Protein AF-A0A4C1Z5U3-F1 (afdb_monomer_lite)

pLDDT: mean 94.02, std 5.76, range [57.66, 98.44]

Secondary structure (DSSP, 8-state):
--HHHHHHHHT-SS-HHHHHHTTSSS--B-SSTTSB--HHIIIII-GGGHHHHHHHHHHHTS--STTTHHHHHHSHHHHHHHHHHHHHHHHHHHHHT--

Sequence (99 aa):
MTSLLAQTLTGHGGFSQYLHRFKLKDSPYCCDPAKIQDVLHVLEECPMFLRERVALETEIGVIVGRGEFPTIVEDDQKRAKFLDFCCKVTEKTSKLNRD

Foldseek 3Di:
DDPLLVCLVVQAALQLLNCVVVVNHPDQADVDNVHGRTNQCLQQPPPVCVVVQVVLCVVLVHHDHPVCVVVQCVDPVSNVSSSVSSSVSSVVSNVVRDD

Radius of gyrati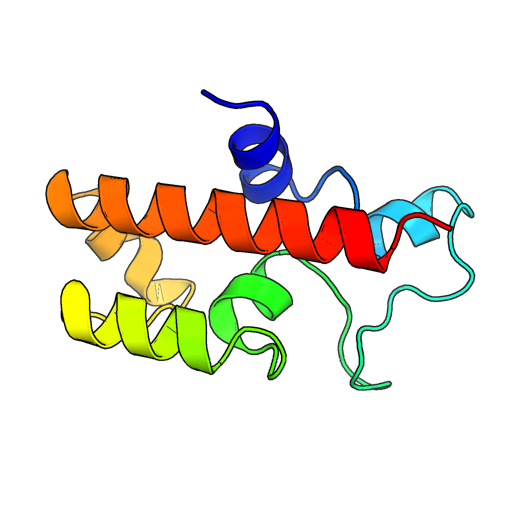on: 13.3 Å; chains: 1; bounding box: 34×25×32 Å

Structure (mmCIF, N/CA/C/O backbone):
data_AF-A0A4C1Z5U3-F1
#
_entry.id   AF-A0A4C1Z5U3-F1
#
loop_
_atom_site.group_PDB
_atom_site.id
_atom_site.type_symbol
_atom_site.label_atom_id
_atom_site.label_alt_id
_atom_site.label_comp_id
_atom_site.label_asym_id
_atom_site.label_entity_id
_atom_site.label_seq_id
_atom_site.pdbx_PDB_ins_code
_atom_site.Cartn_x
_atom_site.Cartn_y
_atom_site.Cartn_z
_atom_site.occupancy
_atom_site.B_iso_or_equiv
_atom_site.auth_seq_id
_atom_site.auth_comp_id
_atom_site.auth_asym_id
_atom_site.auth_atom_id
_atom_site.pdbx_PDB_model_num
ATOM 1 N N . MET A 1 1 ? 2.720 13.703 9.073 1.00 57.66 1 MET A N 1
ATOM 2 C CA . MET A 1 1 ? 2.778 12.713 7.974 1.00 57.66 1 MET A CA 1
ATOM 3 C C . MET A 1 1 ? 4.218 12.289 7.779 1.00 57.66 1 MET A C 1
ATOM 5 O O .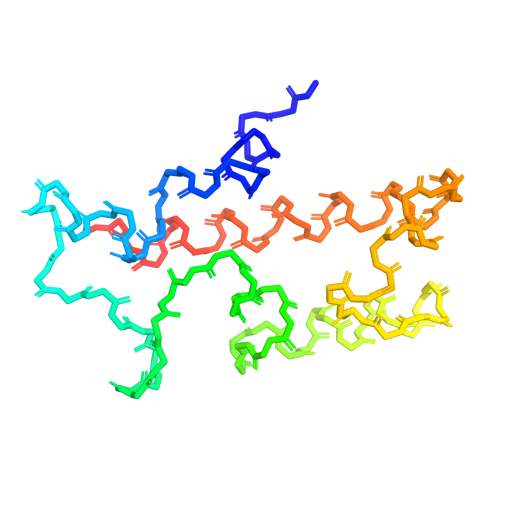 MET A 1 1 ? 5.081 13.156 7.748 1.00 57.66 1 MET A O 1
ATOM 9 N N . THR A 1 2 ? 4.488 10.989 7.680 1.00 80.88 2 THR A N 1
ATOM 10 C CA . THR A 1 2 ? 5.819 10.488 7.307 1.00 80.88 2 THR A CA 1
ATOM 11 C C . THR A 1 2 ? 6.014 10.619 5.790 1.00 80.88 2 THR A C 1
ATOM 13 O O . THR A 1 2 ? 5.039 10.632 5.036 1.00 80.88 2 THR A O 1
ATOM 16 N N . SER A 1 3 ? 7.266 10.703 5.325 1.00 87.94 3 SER A N 1
ATOM 17 C CA . SER A 1 3 ? 7.589 10.744 3.884 1.00 87.94 3 SER A CA 1
ATOM 18 C C . SER A 1 3 ? 7.017 9.537 3.120 1.00 87.94 3 SER A C 1
ATOM 20 O O . SER A 1 3 ? 6.569 9.674 1.984 1.00 87.94 3 SER A O 1
ATOM 22 N N . LEU A 1 4 ? 6.954 8.369 3.770 1.00 90.88 4 LEU A N 1
ATOM 23 C CA . LEU A 1 4 ? 6.391 7.145 3.196 1.00 90.88 4 LEU A CA 1
ATOM 24 C C . LEU A 1 4 ? 4.888 7.263 2.927 1.00 90.88 4 LEU A C 1
ATOM 26 O O . LEU A 1 4 ? 4.438 6.853 1.865 1.00 90.88 4 LEU A O 1
ATOM 30 N N . LEU A 1 5 ? 4.120 7.875 3.834 1.00 91.38 5 LEU A N 1
ATOM 31 C CA . LEU A 1 5 ? 2.687 8.085 3.610 1.00 91.38 5 LEU A CA 1
ATOM 32 C C . LEU A 1 5 ? 2.424 9.031 2.443 1.00 91.38 5 LEU A C 1
ATOM 34 O O . LEU A 1 5 ? 1.546 8.763 1.630 1.00 91.38 5 LEU A O 1
ATOM 38 N N . ALA A 1 6 ? 3.192 10.116 2.331 1.00 91.75 6 ALA A N 1
ATOM 39 C CA . ALA A 1 6 ? 3.071 11.026 1.196 1.00 91.75 6 ALA A CA 1
ATOM 40 C C . ALA A 1 6 ? 3.360 10.303 -0.131 1.00 91.75 6 ALA A C 1
ATOM 42 O O . ALA A 1 6 ? 2.636 10.493 -1.106 1.00 91.75 6 ALA A O 1
ATOM 43 N N . GLN A 1 7 ? 4.371 9.430 -0.153 1.00 92.50 7 GLN A N 1
ATOM 44 C CA . GLN A 1 7 ? 4.691 8.582 -1.303 1.00 92.50 7 GLN A CA 1
ATOM 45 C C . GLN A 1 7 ? 3.541 7.628 -1.650 1.00 92.50 7 GLN A C 1
ATOM 47 O O . GLN A 1 7 ? 3.104 7.618 -2.799 1.00 92.50 7 GLN A O 1
ATOM 52 N N . THR A 1 8 ? 2.979 6.911 -0.668 1.00 91.94 8 THR A N 1
ATOM 53 C CA . THR A 1 8 ? 1.812 6.038 -0.886 1.00 91.94 8 THR A CA 1
ATOM 54 C C . THR A 1 8 ? 0.627 6.815 -1.453 1.00 91.94 8 THR A C 1
ATOM 56 O O . THR A 1 8 ? 0.066 6.427 -2.467 1.00 91.94 8 THR A O 1
ATOM 59 N N . LEU A 1 9 ? 0.252 7.936 -0.833 1.00 90.00 9 LEU A N 1
ATOM 60 C CA . LEU A 1 9 ? -0.957 8.683 -1.201 1.00 90.00 9 LEU A CA 1
ATOM 61 C C . LEU A 1 9 ? -0.882 9.320 -2.588 1.00 90.00 9 LEU A C 1
ATOM 63 O O . LEU A 1 9 ? -1.908 9.606 -3.199 1.00 90.00 9 LEU A O 1
ATOM 67 N N . THR A 1 10 ? 0.327 9.576 -3.072 1.00 91.69 10 THR A N 1
ATOM 68 C CA . THR A 1 10 ? 0.541 10.274 -4.338 1.00 91.69 10 THR A CA 1
ATOM 69 C C . THR A 1 10 ? 1.074 9.357 -5.439 1.00 91.69 10 THR A C 1
ATOM 71 O O . THR A 1 10 ? 1.208 9.804 -6.575 1.00 91.69 10 THR A O 1
ATOM 74 N N . GLY A 1 11 ? 1.408 8.101 -5.122 1.00 90.69 11 GLY A N 1
ATOM 75 C CA . GLY A 1 11 ? 2.064 7.170 -6.043 1.00 90.69 11 GLY A CA 1
ATOM 76 C C . GLY A 1 11 ? 3.467 7.585 -6.476 1.00 90.69 11 GLY A C 1
ATOM 77 O O . GLY A 1 11 ? 3.955 7.117 -7.502 1.00 90.69 11 GLY A O 1
ATOM 78 N N . HIS A 1 12 ? 4.119 8.460 -5.707 1.00 90.88 12 HIS A N 1
ATOM 79 C CA . HIS A 1 12 ? 5.504 8.867 -5.942 1.00 90.88 12 HIS A CA 1
ATOM 80 C C . HIS A 1 12 ? 6.467 7.979 -5.150 1.00 90.88 12 HIS A C 1
ATOM 82 O O . HIS A 1 12 ? 6.097 7.385 -4.142 1.00 90.88 12 HIS A O 1
ATOM 88 N N . GLY A 1 13 ? 7.731 7.939 -5.567 1.00 90.12 13 GLY A N 1
ATOM 89 C CA . GLY A 1 13 ? 8.797 7.259 -4.832 1.00 90.12 13 GLY A CA 1
ATOM 90 C C . GLY A 1 13 ? 9.211 5.940 -5.471 1.00 90.12 13 GLY A C 1
ATOM 91 O O . GLY A 1 13 ? 9.261 5.822 -6.690 1.00 90.12 13 GLY A O 1
ATOM 92 N N . GLY A 1 14 ? 9.553 4.948 -4.654 1.00 94.06 14 GLY A N 1
ATOM 93 C CA . GLY A 1 14 ? 10.198 3.717 -5.116 1.00 94.06 14 GLY A CA 1
ATOM 94 C C . GLY A 1 14 ? 9.297 2.707 -5.835 1.00 94.06 14 GLY A C 1
ATOM 95 O O . GLY A 1 14 ? 9.633 1.530 -5.846 1.00 94.06 14 GLY A O 1
ATOM 96 N N . PHE A 1 15 ? 8.157 3.109 -6.397 1.00 96.06 15 PHE A N 1
ATOM 97 C CA . PHE A 1 15 ? 7.273 2.228 -7.169 1.00 96.06 15 PHE A CA 1
ATOM 98 C C . PHE A 1 15 ? 7.805 2.046 -8.593 1.00 96.06 15 PHE A C 1
ATOM 100 O O . PHE A 1 15 ? 8.170 3.033 -9.234 1.00 96.06 15 PHE A O 1
ATOM 107 N N . SER A 1 16 ? 7.808 0.820 -9.130 1.00 95.88 16 SER A N 1
ATOM 108 C CA . SER A 1 16 ? 8.360 0.571 -10.475 1.00 95.88 16 SER A CA 1
ATOM 109 C C . SER A 1 16 ? 7.671 1.402 -11.556 1.00 95.88 16 SER A C 1
ATOM 111 O O . SER A 1 16 ? 8.353 1.939 -12.425 1.00 95.88 16 SER A O 1
ATOM 113 N N . GLN A 1 17 ? 6.349 1.601 -11.469 1.00 96.75 17 GLN A N 1
ATOM 114 C CA . GLN A 1 17 ? 5.626 2.485 -12.389 1.00 96.75 17 GLN A CA 1
ATOM 115 C C . GLN A 1 17 ? 6.181 3.918 -12.367 1.00 96.75 17 GLN A C 1
ATOM 117 O O . GLN A 1 17 ? 6.391 4.528 -13.419 1.00 96.75 17 GLN A O 1
ATOM 122 N N . TYR A 1 18 ? 6.424 4.453 -11.169 1.00 96.44 18 TYR A N 1
ATOM 123 C CA . TYR A 1 18 ? 6.929 5.808 -10.988 1.00 96.44 18 TYR A CA 1
ATOM 124 C C . TYR A 1 18 ? 8.378 5.930 -11.468 1.00 96.44 18 TYR A C 1
ATOM 126 O O . TYR A 1 18 ? 8.692 6.833 -12.239 1.00 96.44 18 TYR A O 1
ATOM 134 N N . LEU A 1 19 ? 9.251 4.994 -11.087 1.00 95.81 19 LEU A N 1
ATOM 135 C CA . LEU A 1 19 ? 10.659 4.984 -11.500 1.00 95.81 19 LEU A CA 1
ATOM 136 C C . LEU A 1 19 ? 10.819 4.839 -13.020 1.00 95.81 19 LEU A C 1
ATOM 138 O O . LEU A 1 19 ? 11.612 5.559 -13.630 1.00 95.81 19 LEU A O 1
ATOM 142 N N . HIS A 1 20 ? 10.022 3.972 -13.648 1.00 95.88 20 HIS A N 1
ATOM 143 C CA . HIS A 1 20 ? 10.024 3.776 -15.097 1.00 95.88 20 HIS A CA 1
ATOM 144 C C . HIS A 1 20 ? 9.648 5.058 -15.857 1.00 95.88 20 HIS A C 1
ATOM 146 O O . HIS A 1 20 ? 10.260 5.378 -16.876 1.00 95.88 20 HIS A O 1
ATOM 152 N N . ARG A 1 21 ? 8.715 5.870 -15.333 1.00 96.38 21 ARG A N 1
ATOM 153 C CA . ARG A 1 21 ? 8.363 7.179 -15.923 1.00 96.38 21 ARG A CA 1
ATOM 154 C C . ARG A 1 21 ? 9.570 8.122 -16.034 1.00 96.38 21 ARG A C 1
ATOM 156 O O . ARG A 1 21 ? 9.621 8.929 -16.960 1.00 96.38 21 ARG A O 1
ATOM 163 N N . PHE A 1 22 ? 10.535 8.007 -15.123 1.00 94.81 22 PHE A N 1
ATOM 164 C CA . PHE A 1 22 ? 11.778 8.785 -15.122 1.00 94.81 22 PHE A CA 1
ATOM 165 C C . PHE A 1 22 ? 12.971 8.041 -15.732 1.00 94.81 22 PHE A C 1
ATOM 167 O O . PHE A 1 22 ? 14.085 8.554 -15.677 1.00 94.81 22 PHE A O 1
ATOM 174 N N . LYS A 1 23 ? 12.749 6.867 -16.341 1.00 95.31 23 LYS A N 1
ATOM 175 C CA . LYS A 1 23 ? 13.800 6.011 -16.918 1.00 95.31 23 LYS A CA 1
ATOM 176 C C . LYS A 1 23 ? 14.853 5.567 -15.892 1.00 95.31 23 LYS A C 1
ATOM 178 O O . LYS A 1 23 ? 15.998 5.324 -16.250 1.00 95.31 23 LYS A O 1
ATOM 183 N N . LEU A 1 24 ? 14.458 5.481 -14.620 1.00 94.31 24 LEU A N 1
ATOM 184 C CA . LEU A 1 24 ? 15.295 4.976 -13.526 1.00 94.31 24 LEU A CA 1
ATOM 185 C C . LEU A 1 24 ? 15.127 3.466 -13.311 1.00 94.31 24 LEU A C 1
ATOM 187 O O . LEU A 1 24 ? 15.827 2.886 -12.498 1.00 94.31 24 LEU A O 1
ATOM 191 N N . LYS A 1 25 ? 14.174 2.839 -14.004 1.00 93.81 25 LYS A N 1
ATOM 192 C CA . LYS A 1 25 ? 13.950 1.395 -14.002 1.00 93.81 25 LYS A CA 1
ATOM 193 C C . LYS A 1 25 ? 13.525 0.969 -15.401 1.00 93.81 25 LYS A C 1
ATOM 195 O O . LYS A 1 25 ? 12.739 1.679 -16.028 1.00 93.81 25 LYS A O 1
ATOM 200 N N . ASP A 1 26 ? 13.994 -0.189 -15.856 1.00 93.62 26 ASP A N 1
ATOM 201 C CA . ASP A 1 26 ? 13.739 -0.686 -17.218 1.00 93.62 26 ASP A CA 1
ATOM 202 C C . ASP A 1 26 ? 12.279 -1.075 -17.473 1.00 93.62 26 ASP A C 1
ATOM 204 O O . ASP A 1 26 ? 11.828 -1.111 -18.614 1.00 93.62 26 ASP A O 1
ATOM 208 N N . SER A 1 27 ? 11.528 -1.381 -16.413 1.00 94.25 27 SER A N 1
ATOM 209 C CA . SER A 1 27 ? 10.171 -1.913 -16.509 1.00 94.25 27 SER A CA 1
ATOM 210 C C . SER A 1 27 ? 9.264 -1.356 -15.405 1.00 94.25 27 SER A C 1
ATOM 212 O O . SER A 1 27 ? 9.709 -1.234 -14.260 1.00 94.25 27 SER A O 1
ATOM 214 N N . PRO A 1 28 ? 7.985 -1.048 -15.707 1.00 95.94 28 PRO A N 1
ATOM 215 C CA . PRO A 1 28 ? 6.999 -0.626 -14.713 1.00 95.94 28 PRO A CA 1
ATOM 216 C C . PRO A 1 28 ? 6.349 -1.804 -13.964 1.00 95.94 28 PRO A C 1
ATOM 218 O O . PRO A 1 28 ? 5.556 -1.581 -13.045 1.00 95.94 28 PRO A O 1
ATOM 221 N N . TYR A 1 29 ? 6.622 -3.041 -14.383 1.00 95.94 29 TYR A N 1
ATOM 222 C CA . TYR A 1 29 ? 5.933 -4.236 -13.902 1.00 95.94 29 TYR A CA 1
ATOM 223 C C . TYR A 1 29 ? 6.455 -4.710 -12.538 1.00 95.94 29 TYR A C 1
ATOM 225 O O . TYR A 1 29 ? 7.596 -4.446 -12.153 1.00 95.94 29 TYR A O 1
ATOM 233 N N . CYS A 1 30 ? 5.586 -5.387 -11.788 1.00 92.56 30 CYS A N 1
ATOM 234 C CA . CYS A 1 30 ? 5.911 -6.020 -10.516 1.00 92.56 30 CYS A CA 1
ATOM 235 C C . CYS A 1 30 ? 6.509 -7.423 -10.743 1.00 92.56 30 CYS A C 1
ATOM 237 O O . CYS A 1 30 ? 6.952 -7.764 -11.835 1.00 92.56 30 CYS A O 1
ATOM 239 N N . CYS A 1 31 ? 6.512 -8.261 -9.704 1.00 86.38 31 CYS A N 1
ATOM 240 C CA . CYS A 1 31 ? 6.903 -9.669 -9.798 1.00 86.38 31 CYS A CA 1
ATOM 241 C C . CYS A 1 31 ? 6.041 -10.457 -10.797 1.00 86.38 31 CYS A C 1
ATOM 243 O O . CYS A 1 31 ? 6.508 -11.448 -11.349 1.00 86.38 31 CYS A O 1
ATOM 245 N N . ASP A 1 32 ? 4.796 -10.021 -11.011 1.00 88.31 32 ASP A N 1
ATOM 246 C CA . ASP A 1 32 ? 3.943 -10.490 -12.099 1.00 88.31 32 ASP A CA 1
ATOM 247 C C . ASP A 1 32 ? 4.184 -9.609 -13.346 1.00 88.31 32 ASP A C 1
ATOM 249 O O . ASP A 1 32 ? 3.910 -8.403 -13.292 1.00 88.31 32 ASP A O 1
ATOM 253 N N . PRO A 1 33 ? 4.656 -10.184 -14.470 1.00 86.12 33 PRO A N 1
ATOM 254 C CA . PRO A 1 33 ? 4.912 -9.450 -15.711 1.00 86.12 33 PRO A CA 1
ATOM 255 C C . PRO A 1 33 ? 3.680 -8.762 -16.316 1.00 86.12 33 PRO A C 1
ATOM 257 O O . PRO A 1 33 ? 3.833 -7.885 -17.160 1.00 86.12 33 PRO A O 1
ATOM 260 N N . ALA A 1 34 ? 2.465 -9.149 -15.919 1.00 91.19 34 ALA A N 1
ATOM 261 C CA . ALA A 1 34 ? 1.221 -8.548 -16.391 1.00 91.19 34 ALA A CA 1
ATOM 262 C C . ALA A 1 34 ? 0.709 -7.413 -15.486 1.00 91.19 34 ALA A C 1
ATOM 264 O O . ALA A 1 34 ? -0.261 -6.737 -15.839 1.00 91.19 34 ALA A O 1
ATOM 265 N N . LYS A 1 35 ? 1.326 -7.189 -14.319 1.00 95.06 35 LYS A N 1
ATOM 266 C CA . LYS A 1 35 ? 0.841 -6.232 -13.315 1.00 95.06 35 LYS A CA 1
ATOM 267 C C . LYS A 1 35 ? 1.809 -5.073 -13.146 1.00 95.06 35 LYS A C 1
ATOM 269 O O . LYS A 1 35 ? 2.971 -5.258 -12.796 1.00 95.06 35 LYS A O 1
ATOM 274 N N . ILE A 1 36 ? 1.319 -3.858 -13.368 1.00 96.19 36 ILE A N 1
ATOM 275 C CA . ILE A 1 36 ? 2.067 -2.631 -13.082 1.00 96.19 36 ILE A CA 1
ATOM 276 C C . ILE A 1 36 ? 2.226 -2.507 -11.566 1.00 96.19 36 ILE A C 1
ATOM 278 O O . ILE A 1 36 ? 1.262 -2.675 -10.822 1.00 96.19 36 ILE A O 1
ATOM 282 N N . GLN A 1 37 ? 3.436 -2.203 -11.096 1.00 96.44 37 GLN A N 1
ATOM 283 C CA . GLN A 1 37 ? 3.660 -1.948 -9.676 1.00 96.44 37 GLN A CA 1
ATOM 284 C C . GLN A 1 37 ? 3.298 -0.499 -9.338 1.00 96.44 37 GLN A C 1
ATOM 286 O O . GLN A 1 37 ? 4.174 0.358 -9.193 1.00 96.44 37 GLN A O 1
ATOM 291 N N . ASP A 1 38 ? 1.998 -0.244 -9.247 1.00 95.75 38 ASP A N 1
ATOM 292 C CA . ASP A 1 38 ? 1.423 0.986 -8.712 1.00 95.75 38 ASP A CA 1
ATOM 293 C C . ASP A 1 38 ? 0.989 0.806 -7.247 1.00 95.75 38 ASP A C 1
ATOM 295 O O . ASP A 1 38 ? 1.130 -0.274 -6.667 1.00 95.75 38 ASP A O 1
ATOM 299 N N . VAL A 1 39 ? 0.487 1.880 -6.634 1.00 95.62 39 VAL A N 1
ATOM 300 C CA . VAL A 1 39 ? 0.056 1.875 -5.229 1.00 95.62 39 VAL A CA 1
ATOM 301 C C . VAL A 1 39 ? -1.091 0.898 -4.986 1.00 95.62 39 VAL A C 1
ATOM 303 O O . VAL A 1 39 ? -1.056 0.160 -4.006 1.00 95.62 39 VAL A O 1
ATOM 306 N N . LEU A 1 40 ? -2.103 0.881 -5.855 1.00 95.38 40 LEU A N 1
ATOM 307 C CA . LEU A 1 40 ? -3.285 0.045 -5.647 1.00 95.38 40 LEU A CA 1
ATOM 308 C C . LEU A 1 40 ? -2.908 -1.427 -5.780 1.00 95.38 40 LEU A C 1
ATOM 310 O O . LEU A 1 40 ? -3.261 -2.227 -4.922 1.00 95.38 40 LEU A O 1
ATOM 314 N N . HIS A 1 41 ? -2.080 -1.773 -6.767 1.00 95.81 41 HIS A N 1
ATOM 315 C CA . HIS A 1 41 ? -1.555 -3.118 -6.914 1.00 95.81 41 HIS A CA 1
ATOM 316 C C . HIS A 1 41 ? -0.814 -3.571 -5.653 1.00 95.81 41 HIS A C 1
ATOM 318 O O . HIS A 1 41 ? -1.096 -4.655 -5.145 1.00 95.81 41 HIS A O 1
ATOM 324 N N . VAL A 1 42 ? 0.120 -2.774 -5.116 1.00 95.50 42 VAL A N 1
ATOM 325 C CA . VAL A 1 42 ? 0.885 -3.206 -3.932 1.00 95.50 42 VAL A CA 1
ATOM 326 C C . VAL A 1 42 ? 0.042 -3.286 -2.661 1.00 95.50 42 VAL A C 1
ATOM 328 O O . VAL A 1 42 ? 0.331 -4.130 -1.813 1.00 95.50 42 VAL A O 1
ATOM 331 N N . LEU A 1 43 ? -0.998 -2.457 -2.537 1.00 96.00 43 LEU A N 1
ATOM 332 C CA . LEU A 1 43 ? -1.895 -2.473 -1.385 1.00 96.00 43 LEU A CA 1
ATOM 333 C C . LEU A 1 43 ? -2.926 -3.601 -1.475 1.00 96.00 43 LEU A C 1
ATOM 335 O O . LEU A 1 43 ? -3.134 -4.270 -0.472 1.00 96.00 43 LEU A O 1
ATOM 339 N N . GLU A 1 44 ? -3.525 -3.850 -2.640 1.00 95.75 44 GLU A N 1
ATOM 340 C CA . GLU A 1 44 ? -4.740 -4.673 -2.792 1.00 95.75 44 GLU A CA 1
ATOM 341 C C . GLU A 1 44 ? -4.453 -6.072 -3.364 1.00 95.75 44 GLU A C 1
ATOM 343 O O . GLU A 1 44 ? -5.071 -7.055 -2.964 1.00 95.75 44 GLU A O 1
ATOM 348 N N . GLU A 1 45 ? -3.476 -6.208 -4.266 1.00 95.19 45 GLU A N 1
ATOM 349 C CA . GLU A 1 45 ? -3.342 -7.418 -5.094 1.00 95.19 45 GLU A CA 1
ATOM 350 C C . GLU A 1 45 ? -2.004 -8.139 -4.918 1.00 95.19 45 GLU A C 1
ATOM 352 O O . GLU A 1 45 ? -1.941 -9.368 -4.956 1.00 95.19 45 GLU A O 1
ATOM 357 N N . CYS A 1 46 ? -0.918 -7.395 -4.706 1.00 95.69 46 CYS A N 1
ATOM 358 C CA . CYS A 1 46 ? 0.437 -7.907 -4.854 1.00 95.69 46 CYS A CA 1
ATOM 359 C C . CYS A 1 46 ? 0.703 -9.096 -3.911 1.00 95.69 46 CYS A C 1
ATOM 361 O O . CYS A 1 46 ? 0.586 -8.939 -2.687 1.00 95.69 46 CYS A O 1
ATOM 363 N N . PRO A 1 47 ? 1.107 -10.270 -4.442 1.00 94.75 47 PRO A N 1
ATOM 364 C CA . PRO A 1 47 ? 1.385 -11.456 -3.630 1.00 94.75 47 PRO A CA 1
ATOM 365 C C . PRO A 1 47 ? 2.498 -11.244 -2.596 1.00 94.75 47 PRO A C 1
ATOM 367 O O . PRO A 1 47 ? 2.492 -11.878 -1.544 1.00 94.75 47 PRO A O 1
ATOM 370 N N . MET A 1 48 ? 3.426 -10.315 -2.856 1.00 94.88 48 MET A N 1
ATOM 371 C CA . MET A 1 48 ? 4.529 -9.972 -1.947 1.00 94.88 48 MET A CA 1
ATOM 372 C C . MET A 1 48 ? 4.062 -9.464 -0.577 1.00 94.88 48 MET A C 1
ATOM 374 O O . MET A 1 48 ? 4.802 -9.580 0.403 1.00 94.88 48 MET A O 1
ATOM 378 N N . PHE A 1 49 ? 2.863 -8.884 -0.530 1.00 96.38 49 PHE A N 1
ATOM 379 C CA . PHE A 1 49 ? 2.266 -8.285 0.661 1.00 96.38 49 PHE A CA 1
ATOM 380 C C . PHE A 1 49 ? 1.035 -9.050 1.143 1.00 96.38 49 PHE A C 1
ATOM 382 O O . PHE A 1 49 ? 0.326 -8.564 2.017 1.00 96.38 49 PHE A O 1
ATOM 389 N N . LEU A 1 50 ? 0.764 -10.242 0.593 1.00 96.44 50 LEU A N 1
ATOM 390 C CA . LEU A 1 50 ? -0.430 -11.018 0.926 1.00 96.44 50 LEU A CA 1
ATOM 391 C C . LEU A 1 50 ? -0.529 -11.292 2.430 1.00 96.44 50 LEU A C 1
ATOM 393 O O . LEU A 1 50 ? -1.595 -11.136 3.015 1.00 96.44 50 LEU A O 1
ATOM 397 N N . ARG A 1 51 ? 0.582 -11.671 3.070 1.00 97.56 51 ARG A N 1
ATOM 398 C CA . ARG A 1 51 ? 0.597 -11.983 4.504 1.00 97.56 51 ARG A CA 1
ATOM 399 C C . ARG A 1 51 ? 0.308 -10.745 5.349 1.00 97.56 51 ARG A C 1
ATOM 401 O O . ARG A 1 51 ? -0.510 -10.808 6.260 1.00 97.56 51 ARG A O 1
ATOM 408 N N . GLU A 1 52 ? 0.990 -9.642 5.063 1.00 98.00 52 GLU A N 1
ATOM 409 C CA . GLU A 1 52 ? 0.826 -8.371 5.763 1.00 98.00 52 GLU A CA 1
ATOM 410 C C . GLU A 1 52 ? -0.585 -7.797 5.559 1.00 98.00 52 GLU A C 1
ATOM 412 O O . GLU A 1 52 ? -1.187 -7.319 6.520 1.00 98.00 52 GLU A O 1
ATOM 417 N N . ARG A 1 53 ? -1.135 -7.910 4.342 1.00 98.12 53 ARG A N 1
ATOM 418 C CA . ARG A 1 53 ? -2.504 -7.502 4.009 1.00 98.12 53 ARG A CA 1
ATOM 419 C C . ARG A 1 53 ? -3.531 -8.330 4.773 1.00 98.12 53 ARG A C 1
ATOM 421 O O . ARG A 1 53 ? -4.328 -7.751 5.495 1.00 98.12 53 ARG A O 1
ATOM 428 N N . VAL A 1 54 ? -3.469 -9.661 4.698 1.00 98.19 54 VAL A N 1
ATOM 429 C CA . VAL A 1 54 ? -4.424 -10.541 5.399 1.00 98.19 54 VAL A CA 1
ATOM 430 C C . VAL A 1 54 ? -4.371 -10.332 6.914 1.00 98.19 54 VAL A C 1
ATOM 432 O O . VAL A 1 54 ? -5.407 -10.357 7.579 1.00 98.19 54 VAL A O 1
ATOM 435 N N . ALA A 1 55 ? -3.181 -10.094 7.478 1.00 98.38 55 ALA A N 1
ATOM 436 C CA . ALA A 1 55 ? -3.039 -9.766 8.894 1.00 98.38 55 ALA A CA 1
ATOM 437 C C . ALA A 1 55 ? -3.761 -8.457 9.251 1.00 98.38 55 ALA A C 1
ATOM 439 O O . ALA A 1 55 ? -4.518 -8.435 10.219 1.00 98.38 55 ALA A O 1
ATOM 440 N N . LEU A 1 56 ? -3.581 -7.401 8.447 1.00 98.44 56 LEU A N 1
ATOM 441 C CA . LEU A 1 56 ? -4.304 -6.143 8.621 1.00 98.44 56 LEU A CA 1
ATOM 442 C C . LEU A 1 56 ? -5.818 -6.344 8.481 1.00 98.44 56 LEU A C 1
ATOM 444 O O . LEU A 1 56 ? -6.559 -5.906 9.352 1.00 98.44 56 LEU A O 1
ATOM 448 N N . GLU A 1 57 ? -6.273 -7.007 7.417 1.00 98.38 57 GLU A N 1
ATOM 449 C CA . GLU A 1 57 ? -7.695 -7.253 7.133 1.00 98.38 57 GLU A CA 1
ATOM 450 C C . GLU A 1 57 ? -8.378 -7.998 8.280 1.00 98.38 57 GLU A C 1
ATOM 452 O O . GLU A 1 57 ? -9.474 -7.630 8.701 1.00 98.38 57 GLU A O 1
ATOM 457 N N . THR A 1 58 ? -7.695 -9.000 8.841 1.00 98.38 58 THR A N 1
ATOM 458 C CA . THR A 1 58 ? -8.153 -9.736 10.027 1.00 98.38 58 THR A CA 1
ATOM 459 C C . THR A 1 58 ? -8.242 -8.821 11.247 1.00 98.38 58 THR A C 1
ATOM 461 O O . THR A 1 58 ? -9.176 -8.921 12.039 1.00 98.38 58 THR A O 1
ATOM 464 N N . GLU A 1 59 ? -7.277 -7.918 11.409 1.00 98.06 59 GLU A N 1
ATOM 465 C CA . GLU A 1 59 ? -7.195 -7.018 12.553 1.00 98.0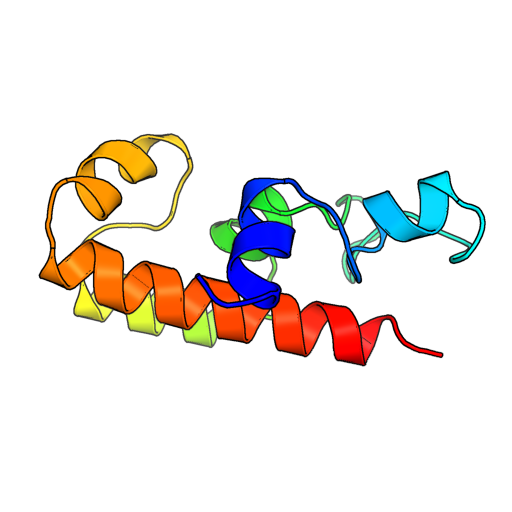6 59 GLU A CA 1
ATOM 466 C C . GLU A 1 59 ? -8.233 -5.880 12.508 1.00 98.06 59 GLU A C 1
ATOM 468 O O . GLU A 1 59 ? -8.720 -5.456 13.559 1.00 98.06 59 GLU A O 1
ATOM 473 N N . ILE A 1 60 ? -8.570 -5.371 11.317 1.00 97.56 60 ILE A N 1
ATOM 474 C CA . ILE A 1 60 ? -9.540 -4.274 11.136 1.00 97.56 60 ILE A CA 1
ATOM 475 C C . ILE A 1 60 ? -10.947 -4.755 10.756 1.00 97.56 60 ILE A C 1
ATOM 477 O O . ILE A 1 60 ? -11.888 -3.959 10.795 1.00 97.56 60 ILE A O 1
ATOM 481 N N . GLY A 1 61 ? -11.093 -6.032 10.392 1.00 97.50 61 GLY A N 1
ATOM 482 C CA . GLY A 1 61 ? -12.355 -6.652 9.985 1.00 97.50 61 GLY A CA 1
ATOM 483 C C . GLY A 1 61 ? -12.898 -6.148 8.644 1.00 97.50 61 GLY A C 1
ATOM 484 O O . GLY A 1 61 ? -14.109 -6.163 8.441 1.00 97.50 61 GLY A O 1
ATOM 485 N N . VAL A 1 62 ? -12.032 -5.646 7.760 1.00 96.44 62 VAL A N 1
ATOM 486 C CA . VAL A 1 62 ? -12.388 -5.064 6.454 1.00 96.44 62 VAL A CA 1
ATOM 487 C C . VAL A 1 62 ? -11.350 -5.504 5.427 1.00 96.44 62 VAL A C 1
ATOM 489 O O . VAL A 1 62 ? -10.157 -5.480 5.720 1.00 96.44 62 VAL A O 1
ATOM 492 N N . ILE A 1 63 ? -11.800 -5.896 4.234 1.00 96.62 63 ILE A N 1
ATOM 493 C CA . ILE A 1 63 ? -10.920 -6.261 3.116 1.00 96.62 63 ILE A CA 1
ATOM 494 C C . ILE A 1 63 ? -10.275 -4.989 2.557 1.00 96.62 63 ILE A C 1
ATOM 496 O O . ILE A 1 63 ? -10.951 -3.984 2.341 1.00 96.62 63 ILE A O 1
ATOM 500 N N . VAL A 1 64 ? -8.968 -5.018 2.305 1.00 95.94 64 VAL A N 1
ATOM 501 C CA . VAL A 1 64 ? -8.254 -3.877 1.731 1.00 95.94 64 VAL A CA 1
ATOM 502 C C . VAL A 1 64 ? -8.520 -3.851 0.232 1.00 95.94 64 VAL A C 1
ATOM 504 O O . VAL A 1 64 ? -7.890 -4.561 -0.546 1.00 95.94 64 VAL A O 1
ATOM 507 N N . GLY A 1 65 ? -9.455 -2.996 -0.166 1.00 94.62 65 GLY A N 1
ATOM 508 C CA . GLY A 1 65 ? -9.753 -2.696 -1.559 1.00 94.62 65 GLY A CA 1
ATOM 509 C C . GLY A 1 65 ? -10.152 -1.238 -1.718 1.00 94.62 65 GLY A C 1
ATOM 510 O O . GLY A 1 65 ? -10.669 -0.629 -0.779 1.00 94.62 65 GLY A O 1
ATOM 511 N N . ARG A 1 66 ? -9.958 -0.672 -2.913 1.00 91.62 66 ARG A N 1
ATOM 512 C CA . ARG A 1 66 ? -10.246 0.745 -3.190 1.00 91.62 66 ARG A CA 1
ATOM 513 C C . ARG A 1 66 ? -11.650 1.189 -2.759 1.00 91.62 66 ARG A C 1
ATOM 515 O O . ARG A 1 66 ? -11.824 2.334 -2.347 1.00 91.62 66 ARG A O 1
ATOM 522 N N . GLY A 1 67 ? -12.640 0.299 -2.865 1.00 93.75 67 GLY A N 1
ATOM 523 C CA . GLY A 1 67 ? -14.023 0.552 -2.444 1.00 93.75 67 GLY A CA 1
ATOM 524 C C . GLY A 1 67 ? -14.203 0.708 -0.930 1.00 93.75 67 GLY A C 1
ATOM 525 O O . GLY A 1 67 ? -15.074 1.455 -0.503 1.00 93.75 67 GLY A O 1
ATOM 526 N N . GLU A 1 68 ? -13.336 0.085 -0.132 1.00 95.12 68 GLU A N 1
ATOM 527 C CA . GLU A 1 68 ? -13.416 0.052 1.334 1.00 95.12 68 GLU A CA 1
ATOM 528 C C . GLU A 1 68 ? -12.556 1.134 2.004 1.00 95.12 68 GLU A C 1
ATOM 530 O O . GLU A 1 68 ? -12.638 1.349 3.214 1.00 95.12 68 GLU A O 1
ATOM 535 N N . PHE A 1 69 ? -11.732 1.861 1.239 1.00 94.25 69 PHE A N 1
ATOM 536 C CA . PHE A 1 69 ? -10.887 2.928 1.783 1.00 94.25 69 PHE A CA 1
ATOM 537 C C . PHE A 1 69 ? -11.668 4.000 2.558 1.00 94.25 69 PHE A C 1
ATOM 539 O O . PHE A 1 69 ? -11.174 4.385 3.617 1.00 94.25 69 PHE A O 1
ATOM 546 N N . PRO A 1 70 ? -12.863 4.465 2.129 1.00 96.31 70 PRO A N 1
ATOM 547 C CA . PRO A 1 70 ? -13.662 5.383 2.940 1.00 96.31 70 PRO A CA 1
ATOM 548 C C . PRO A 1 70 ? -13.954 4.812 4.333 1.00 96.31 70 PRO A C 1
ATOM 550 O O . PRO A 1 70 ? -13.632 5.445 5.334 1.00 96.31 70 PRO A O 1
ATOM 553 N N . THR A 1 71 ? -14.427 3.566 4.409 1.00 96.06 71 THR A N 1
ATOM 554 C CA . THR A 1 71 ? -14.735 2.875 5.670 1.00 96.06 71 THR A CA 1
ATOM 555 C C . THR A 1 71 ? -13.505 2.681 6.557 1.00 96.06 71 THR A C 1
ATOM 557 O O . THR A 1 71 ? -13.595 2.784 7.781 1.00 96.06 71 THR A O 1
ATOM 560 N N . ILE A 1 72 ? -12.344 2.404 5.962 1.00 96.62 72 ILE A N 1
ATOM 561 C CA . ILE A 1 72 ? -11.080 2.252 6.693 1.00 96.62 72 ILE A CA 1
ATOM 562 C C . ILE A 1 72 ? -10.581 3.603 7.227 1.00 96.62 72 ILE A C 1
ATOM 564 O O . ILE A 1 72 ? -10.037 3.660 8.326 1.00 96.62 72 ILE A O 1
ATOM 568 N N . VAL A 1 73 ? -10.736 4.685 6.459 1.00 95.38 73 VAL A N 1
ATOM 569 C CA . VAL A 1 73 ? -10.208 6.019 6.794 1.00 95.38 73 VAL A CA 1
ATOM 570 C C . VAL A 1 73 ? -11.117 6.778 7.768 1.00 95.38 73 VAL A C 1
ATOM 572 O O . VAL A 1 73 ? -10.614 7.576 8.562 1.00 95.38 73 VAL A O 1
ATOM 575 N N . GLU A 1 74 ? -12.427 6.541 7.743 1.00 96.56 74 GLU A N 1
ATOM 576 C CA . GLU A 1 74 ? -13.390 7.165 8.662 1.00 96.56 74 GLU A CA 1
ATOM 577 C C . GLU A 1 74 ? -13.195 6.728 10.121 1.00 96.56 74 GLU A C 1
ATOM 579 O O . GLU A 1 74 ? -13.364 7.535 11.033 1.00 96.56 74 GLU A O 1
ATOM 584 N N . ASP A 1 75 ? -12.791 5.477 10.352 1.00 97.88 75 ASP A N 1
ATOM 585 C CA . ASP A 1 75 ? -12.522 4.946 11.689 1.00 97.88 75 ASP A CA 1
ATOM 586 C C . ASP A 1 75 ? -11.067 5.214 12.106 1.00 97.88 75 ASP A C 1
ATOM 588 O O . ASP A 1 75 ? -10.124 4.767 11.456 1.00 97.88 75 ASP A O 1
ATOM 592 N N . ASP A 1 76 ? -10.865 5.920 13.220 1.00 97.56 76 ASP A N 1
ATOM 593 C CA . ASP A 1 76 ? -9.532 6.320 13.686 1.00 97.56 76 ASP A CA 1
ATOM 594 C C . ASP A 1 76 ? -8.594 5.135 13.973 1.00 97.56 76 ASP A C 1
ATOM 596 O O . ASP A 1 76 ? -7.392 5.216 13.697 1.00 97.56 76 ASP A O 1
ATOM 600 N N . GLN A 1 77 ? -9.124 4.029 14.506 1.00 96.81 77 GLN A N 1
ATOM 601 C CA . GLN A 1 77 ? -8.336 2.839 14.832 1.00 96.81 77 GLN A CA 1
ATOM 602 C C . GLN A 1 77 ? -7.961 2.074 13.564 1.00 96.81 77 GLN A C 1
ATOM 604 O O . GLN A 1 77 ? -6.800 1.689 13.395 1.00 96.81 77 GLN A O 1
ATOM 609 N N . LYS A 1 78 ? -8.914 1.889 12.642 1.00 97.81 78 LYS A N 1
ATOM 610 C CA . LYS A 1 78 ? -8.647 1.242 11.347 1.00 97.81 78 LYS A CA 1
ATOM 611 C C . LYS A 1 78 ? -7.688 2.082 10.513 1.00 97.81 78 LYS A C 1
ATOM 613 O O . LYS A 1 78 ? -6.721 1.542 9.976 1.00 97.81 78 LYS A O 1
ATOM 618 N N . ARG A 1 79 ? -7.883 3.404 10.487 1.00 97.38 79 ARG A N 1
ATOM 619 C CA . ARG A 1 79 ? -7.018 4.353 9.783 1.00 97.38 79 ARG A CA 1
ATOM 620 C C . ARG A 1 79 ? -5.587 4.268 10.289 1.00 97.38 79 ARG A C 1
ATOM 622 O O . ARG A 1 79 ? -4.672 4.179 9.478 1.00 97.38 79 ARG A O 1
ATOM 629 N N . ALA A 1 80 ? -5.369 4.268 11.605 1.00 97.12 80 ALA A N 1
ATOM 630 C CA . ALA A 1 80 ? -4.022 4.179 12.167 1.00 97.12 80 ALA A CA 1
ATOM 631 C C . ALA A 1 80 ? -3.290 2.901 11.714 1.00 97.12 80 ALA A C 1
ATOM 633 O O . ALA A 1 80 ? -2.149 2.975 11.252 1.00 97.12 80 ALA A O 1
ATOM 634 N N . LYS A 1 81 ? -3.966 1.748 11.768 1.00 97.69 81 LYS A N 1
ATOM 635 C CA . LYS A 1 81 ? -3.412 0.449 11.347 1.00 97.69 81 LYS A CA 1
ATOM 636 C C . LYS A 1 81 ? -3.167 0.382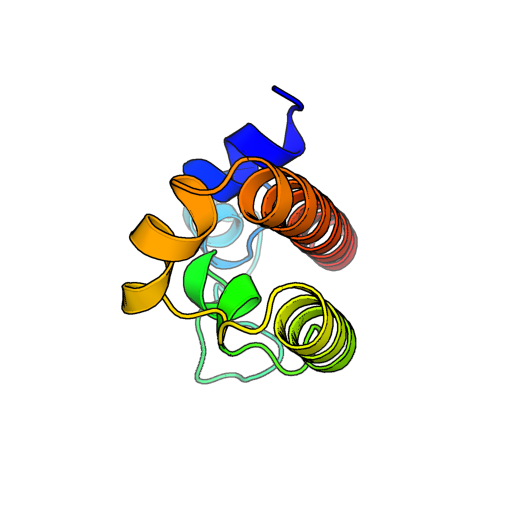 9.838 1.00 97.69 81 LYS A C 1
ATOM 638 O O . LYS A 1 81 ? -2.117 -0.079 9.394 1.00 97.69 81 LYS A O 1
ATOM 643 N N . PHE A 1 82 ? -4.095 0.908 9.043 1.00 97.25 82 PHE A N 1
ATOM 644 C CA . PHE A 1 82 ? -3.953 0.989 7.591 1.00 97.25 82 PHE A CA 1
ATOM 645 C C . PHE A 1 82 ? -2.785 1.889 7.168 1.00 97.25 82 PHE A C 1
ATOM 647 O O . PHE A 1 82 ? -2.044 1.548 6.246 1.00 97.25 82 PHE A O 1
ATOM 654 N N . LEU A 1 83 ? -2.565 3.014 7.853 1.00 96.25 83 LEU A N 1
ATOM 655 C CA . LEU A 1 83 ? -1.433 3.902 7.577 1.00 96.25 83 LEU A CA 1
ATOM 656 C C . LEU A 1 83 ? -0.085 3.254 7.943 1.00 96.25 83 LEU A C 1
ATOM 658 O O . LEU A 1 83 ? 0.894 3.441 7.217 1.00 96.25 83 LEU A O 1
ATOM 662 N N . ASP A 1 84 ? -0.022 2.465 9.017 1.00 96.44 84 ASP A N 1
ATOM 663 C CA . ASP A 1 84 ? 1.171 1.673 9.348 1.00 96.44 84 ASP A CA 1
ATOM 664 C C . ASP A 1 84 ? 1.476 0.626 8.261 1.00 96.44 84 ASP A C 1
ATOM 666 O O . ASP A 1 84 ? 2.607 0.531 7.774 1.00 96.44 84 ASP A O 1
ATOM 670 N N . PHE A 1 85 ? 0.450 -0.086 7.786 1.00 97.00 85 PHE A N 1
ATOM 671 C CA . PHE A 1 85 ? 0.566 -0.984 6.635 1.00 97.00 85 PHE A CA 1
ATOM 672 C C . PHE A 1 85 ? 1.052 -0.254 5.374 1.00 97.00 85 PHE A C 1
ATOM 674 O O . PHE A 1 85 ? 2.011 -0.702 4.744 1.00 97.00 85 PHE A O 1
ATOM 681 N N . CYS A 1 86 ? 0.479 0.910 5.048 1.00 96.31 86 CYS A N 1
ATOM 682 C CA . CYS A 1 86 ? 0.924 1.746 3.929 1.00 96.31 86 CYS A CA 1
ATOM 683 C C . CYS A 1 86 ? 2.416 2.099 4.026 1.00 96.31 86 CYS A C 1
ATOM 685 O O . CYS A 1 86 ? 3.128 2.042 3.023 1.00 96.31 86 CYS A O 1
ATOM 687 N N . CYS A 1 87 ? 2.904 2.444 5.223 1.00 95.62 87 CYS A N 1
ATOM 688 C CA . CYS A 1 87 ? 4.320 2.745 5.436 1.00 95.62 87 CYS A CA 1
ATOM 689 C C . CYS A 1 87 ? 5.199 1.519 5.171 1.00 95.62 87 CYS A C 1
ATOM 691 O O . CYS A 1 87 ? 6.179 1.623 4.434 1.00 95.62 87 CYS A O 1
ATOM 693 N N . LYS A 1 88 ? 4.827 0.358 5.726 1.00 95.38 88 LYS A N 1
ATOM 694 C CA . LYS A 1 88 ? 5.548 -0.912 5.540 1.00 95.38 88 LYS A CA 1
ATOM 695 C C . LYS A 1 88 ? 5.632 -1.308 4.067 1.00 95.38 88 LYS A C 1
ATOM 697 O O . LYS A 1 88 ? 6.709 -1.668 3.586 1.00 95.38 88 LYS A O 1
ATOM 702 N N . VAL A 1 89 ? 4.516 -1.212 3.341 1.00 95.25 89 VAL A N 1
ATOM 703 C CA . VAL A 1 89 ? 4.444 -1.536 1.909 1.00 95.25 89 VAL A CA 1
ATOM 704 C C . VAL A 1 89 ? 5.358 -0.623 1.097 1.00 95.25 89 VAL A C 1
ATOM 706 O O . VAL A 1 89 ? 6.176 -1.108 0.311 1.00 95.25 89 VAL A O 1
ATOM 709 N N . THR A 1 90 ? 5.278 0.690 1.315 1.00 94.88 90 THR A N 1
ATOM 710 C CA . THR A 1 90 ? 6.092 1.671 0.584 1.00 94.88 90 THR A CA 1
ATOM 711 C C . THR A 1 90 ? 7.573 1.539 0.899 1.00 94.88 90 THR A C 1
ATOM 713 O O . THR A 1 90 ? 8.402 1.625 -0.008 1.00 94.88 90 THR A O 1
ATOM 716 N N . GLU A 1 91 ? 7.932 1.286 2.157 1.00 95.00 91 GLU A N 1
ATOM 717 C CA . GLU A 1 91 ? 9.322 1.076 2.548 1.00 95.00 91 GLU A CA 1
ATOM 718 C C . GLU A 1 91 ? 9.910 -0.169 1.872 1.00 95.00 91 GLU A C 1
ATOM 720 O O . GLU A 1 91 ? 10.978 -0.092 1.262 1.00 95.00 91 GLU A O 1
ATOM 725 N N . LYS A 1 92 ? 9.206 -1.307 1.931 1.00 95.25 92 LYS A N 1
ATOM 726 C CA . LYS A 1 92 ? 9.659 -2.566 1.31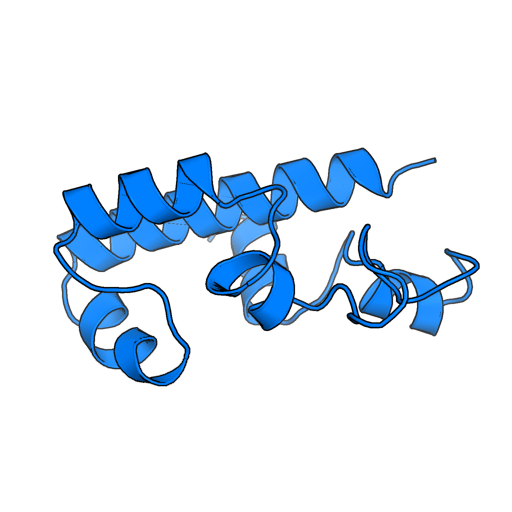6 1.00 95.25 92 LYS A CA 1
ATOM 727 C C . LYS A 1 92 ? 9.738 -2.442 -0.205 1.00 95.25 92 LYS A 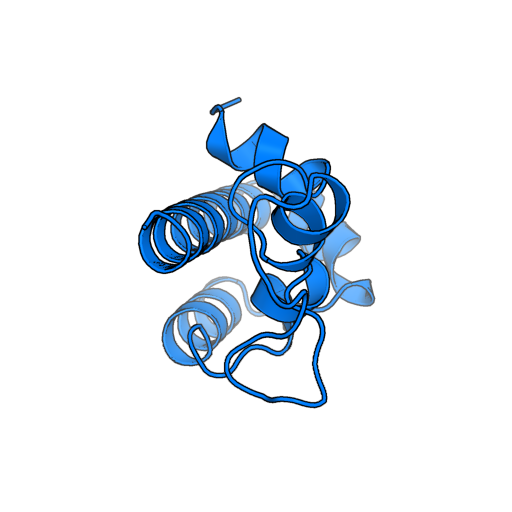C 1
ATOM 729 O O . LYS A 1 92 ? 10.737 -2.850 -0.788 1.00 95.25 92 LYS A O 1
ATOM 734 N N . THR A 1 93 ? 8.740 -1.817 -0.832 1.00 94.94 93 THR A N 1
ATOM 735 C CA . THR A 1 93 ? 8.730 -1.560 -2.282 1.00 94.94 93 THR A CA 1
ATOM 736 C C . THR A 1 93 ? 9.903 -0.670 -2.691 1.00 94.94 93 THR A C 1
ATOM 738 O O . THR A 1 93 ? 10.613 -0.976 -3.644 1.00 94.94 93 THR A O 1
ATOM 741 N N . SER A 1 94 ? 10.176 0.387 -1.924 1.00 93.12 94 SER A N 1
ATOM 742 C CA . SER A 1 94 ? 11.300 1.283 -2.204 1.00 93.12 94 SER A CA 1
ATOM 743 C C . SER A 1 94 ? 12.654 0.602 -2.045 1.00 93.12 94 SER A C 1
ATOM 745 O O . SER A 1 94 ? 13.557 0.891 -2.817 1.00 93.12 94 SER A O 1
ATOM 747 N N . LYS A 1 95 ? 12.807 -0.299 -1.067 1.00 93.69 95 LYS A N 1
ATOM 748 C CA . LYS A 1 95 ? 14.031 -1.097 -0.895 1.00 93.69 95 LYS A CA 1
ATOM 749 C C . LYS A 1 95 ? 14.217 -2.107 -2.024 1.00 93.69 95 LYS A C 1
ATOM 751 O O . LYS A 1 95 ? 15.329 -2.262 -2.499 1.00 93.69 95 LYS A O 1
ATOM 756 N N . LEU A 1 96 ? 13.141 -2.762 -2.461 1.00 92.62 96 LEU A N 1
ATOM 757 C CA . LEU A 1 96 ? 13.172 -3.735 -3.556 1.00 92.62 96 LEU A CA 1
ATOM 758 C C . LEU A 1 96 ? 13.625 -3.111 -4.882 1.00 92.62 96 LEU A C 1
ATOM 760 O O . LEU A 1 96 ? 14.279 -3.768 -5.682 1.00 92.62 96 LEU A O 1
ATOM 764 N N . ASN A 1 97 ? 13.230 -1.863 -5.125 1.00 92.31 97 ASN A N 1
ATOM 765 C CA . ASN A 1 97 ? 13.492 -1.168 -6.382 1.00 92.31 97 ASN A CA 1
ATOM 766 C C . ASN A 1 97 ? 14.662 -0.186 -6.310 1.00 92.31 97 ASN A C 1
ATOM 768 O O . ASN A 1 97 ? 14.851 0.585 -7.247 1.00 92.31 97 ASN A O 1
ATOM 772 N N . ARG A 1 98 ? 15.395 -0.167 -5.196 1.00 83.94 98 ARG A N 1
ATOM 773 C CA . ARG A 1 98 ? 16.641 0.580 -5.079 1.00 83.94 98 ARG A CA 1
ATOM 774 C C . ARG A 1 98 ? 17.751 -0.360 -5.551 1.00 83.94 98 ARG A C 1
ATOM 776 O O . ARG A 1 98 ? 17.964 -1.376 -4.896 1.00 83.94 98 ARG A O 1
ATOM 783 N N . ASP A 1 99 ? 18.358 -0.038 -6.692 1.00 63.28 99 ASP A N 1
ATOM 784 C CA . ASP A 1 99 ? 19.537 -0.740 -7.223 1.00 63.28 99 ASP A CA 1
ATOM 785 C C . ASP A 1 99 ? 20.688 -0.790 -6.204 1.00 63.28 99 ASP A C 1
ATOM 787 O O . ASP A 1 99 ? 20.885 0.216 -5.471 1.00 63.28 99 ASP A O 1
#

Organism: Eumeta variegata (NCBI:txid151549)